Protein AF-A0AA38P4S1-F1 (afdb_monomer_lite)

pLDDT: mean 88.54, std 9.45, range [54.41, 97.94]

Secondary structure (DSSP, 8-state):
-HHHHHHHHHHHHHHHHHHHHHHHHHTTT-HHHHHHHHT-SSS--TTTTSTTTS-SS---HHHHHHHHHHHHHHHHHHHHHHHHHHHHHHHHHHHHHHHHHHHHHHHHS-TTS----HHHHHHSHHHHIIIIISPP-

Sequence (137 aa):
MRWKNRADKLDALRKDRKAAILNRLEDIGWRDEAEKIMSRSSGSDSFSTHKLVKQPKKLTEHGWRSIKDSLVEFLSRRQAERQMWDQRIAIVCRSGHIEELYDVILCKTDVQKPFPPIGDILYHQVFRALIYDTPCK

Foldseek 3Di:
DVVVVVVVLLVVLLVQQLVVLLVVCVVVPLNVLLVVLQPDPPPDSCSSVPPLRSGSHHCDPVSCVVCVVVVVVVSVVSVVVVQVVLLVVQLVVLLVVLVVVVVVVVVVDDPPDDDDDSVCVCPPPVNVCVRRVDHRD

Organism: NCBI:txid153919

Radius of gyration: 24.41 Å; chains: 1; bounding box: 52×26×78 Å

Structure (mmCIF, N/CA/C/O backbone):
data_AF-A0AA38P4S1-F1
#
_entry.id   AF-A0AA38P4S1-F1
#
loop_
_atom_site.group_PDB
_atom_site.id
_atom_site.type_symbol
_atom_site.label_atom_id
_atom_site.label_alt_id
_atom_site.label_comp_id
_atom_site.label_asym_id
_atom_site.label_entity_id
_atom_site.label_seq_id
_atom_site.pdbx_PDB_ins_code
_atom_site.Cartn_x
_atom_site.Cartn_y
_atom_site.Cartn_z
_atom_site.occupancy
_atom_site.B_iso_or_equiv
_atom_site.auth_seq_id
_atom_site.auth_comp_id
_atom_site.auth_asym_id
_atom_site.auth_atom_id
_atom_site.pdbx_PDB_model_num
ATOM 1 N N . MET A 1 1 ? 2.494 14.628 37.021 1.00 58.09 1 MET A N 1
ATOM 2 C CA . MET A 1 1 ? 2.301 13.157 36.920 1.00 58.09 1 MET A CA 1
ATOM 3 C C . MET A 1 1 ? 0.942 12.711 36.353 1.00 58.09 1 MET A C 1
ATOM 5 O O . MET A 1 1 ? 0.940 11.811 35.528 1.00 58.09 1 MET A O 1
ATOM 9 N N . ARG A 1 2 ? -0.207 13.319 36.701 1.00 60.97 2 ARG A N 1
ATOM 10 C CA . ARG A 1 2 ? -1.561 12.842 36.304 1.00 60.97 2 ARG A CA 1
ATOM 11 C C . ARG A 1 2 ? -1.848 12.776 34.783 1.00 60.97 2 ARG A C 1
ATOM 13 O O . ARG A 1 2 ? -2.610 11.919 34.349 1.00 60.97 2 ARG A O 1
ATOM 20 N N . TRP A 1 3 ? -1.231 13.648 33.980 1.00 60.25 3 TRP A N 1
ATOM 21 C CA . TRP A 1 3 ? -1.458 13.743 32.527 1.00 60.25 3 TRP A CA 1
ATOM 22 C C . TRP A 1 3 ? -0.760 12.648 31.704 1.00 60.25 3 TRP A C 1
ATOM 24 O O . TRP A 1 3 ? -1.361 12.158 30.750 1.00 60.25 3 TRP A O 1
ATOM 34 N N . LYS A 1 4 ? 0.445 12.208 32.113 1.00 69.31 4 LYS A N 1
ATOM 35 C CA . LYS A 1 4 ? 1.164 11.077 31.486 1.00 69.31 4 LYS A CA 1
ATOM 36 C C . LYS A 1 4 ? 0.316 9.805 31.545 1.00 69.31 4 LYS A C 1
ATOM 38 O O . LYS A 1 4 ? -0.067 9.286 30.507 1.00 69.31 4 LYS A O 1
ATOM 43 N N . ASN A 1 5 ? -0.199 9.469 32.731 1.00 80.69 5 ASN A N 1
ATOM 44 C CA . ASN A 1 5 ? -1.069 8.302 32.919 1.00 80.69 5 ASN A CA 1
ATOM 45 C C . ASN A 1 5 ? -2.329 8.294 32.036 1.00 80.69 5 ASN A C 1
ATOM 47 O O . ASN A 1 5 ? -2.822 7.224 31.690 1.00 80.69 5 ASN A O 1
ATOM 51 N N . ARG A 1 6 ? -2.902 9.458 31.692 1.00 84.75 6 ARG A N 1
ATOM 52 C CA . ARG A 1 6 ? -4.069 9.512 30.793 1.00 84.75 6 ARG A CA 1
ATOM 53 C C . ARG A 1 6 ? -3.653 9.333 29.337 1.00 84.75 6 ARG A C 1
ATOM 55 O O . ARG A 1 6 ? -4.327 8.604 28.618 1.00 84.75 6 ARG A O 1
ATOM 62 N N . ALA A 1 7 ? -2.576 9.990 28.914 1.00 87.69 7 ALA A N 1
ATOM 63 C CA . ALA A 1 7 ? -2.046 9.846 27.564 1.00 87.69 7 ALA A CA 1
ATOM 64 C C . ALA A 1 7 ? -1.631 8.394 27.281 1.00 87.69 7 ALA A C 1
ATOM 66 O O . ALA A 1 7 ? -2.053 7.839 26.269 1.00 87.69 7 ALA A O 1
ATOM 67 N N . ASP A 1 8 ? -0.931 7.760 28.223 1.00 89.25 8 ASP A N 1
ATOM 68 C CA . ASP A 1 8 ? -0.448 6.380 28.109 1.00 89.25 8 ASP A CA 1
ATOM 69 C C . ASP A 1 8 ? -1.610 5.381 28.007 1.00 89.25 8 ASP A C 1
ATOM 71 O O . ASP A 1 8 ? -1.609 4.494 27.157 1.00 89.25 8 ASP A O 1
ATOM 75 N N . LYS A 1 9 ? -2.671 5.576 28.804 1.00 89.25 9 LYS A N 1
ATOM 76 C CA . LYS A 1 9 ? -3.897 4.762 28.715 1.00 89.25 9 LYS A CA 1
ATOM 77 C C . LYS A 1 9 ? -4.593 4.898 27.361 1.00 89.25 9 LYS A C 1
ATOM 79 O O . LYS A 1 9 ? -5.074 3.910 26.815 1.00 89.25 9 LYS A O 1
ATOM 84 N N . LEU A 1 10 ? -4.674 6.114 26.819 1.00 91.81 10 LEU A N 1
ATOM 85 C CA . LEU A 1 10 ? -5.272 6.335 25.500 1.00 91.81 10 LEU A CA 1
ATOM 86 C C . LEU A 1 10 ? -4.418 5.719 24.390 1.00 91.81 10 LEU A C 1
ATOM 88 O O . LEU A 1 10 ? -4.974 5.230 23.411 1.00 91.81 10 LEU A O 1
ATOM 92 N N . ASP A 1 11 ? -3.093 5.743 24.528 1.00 91.19 11 ASP A N 1
ATOM 93 C CA . ASP A 1 11 ? -2.180 5.117 23.575 1.00 91.19 11 ASP A CA 1
ATOM 94 C C . ASP A 1 11 ? -2.286 3.588 23.592 1.00 91.19 11 ASP A C 1
ATOM 96 O O . ASP A 1 11 ? -2.417 2.975 22.534 1.00 91.19 11 ASP A O 1
ATOM 100 N N . ALA A 1 12 ? -2.353 2.980 24.781 1.00 92.50 12 ALA A N 1
ATOM 101 C CA . ALA A 1 12 ? -2.611 1.549 24.934 1.00 92.50 12 ALA A CA 1
ATOM 102 C C . ALA A 1 12 ? -3.923 1.137 24.244 1.00 92.50 12 ALA A C 1
ATOM 104 O O . ALA A 1 12 ? -3.926 0.241 23.407 1.00 92.50 12 ALA A O 1
ATOM 105 N N . LEU A 1 13 ? -5.014 1.880 24.471 1.00 94.38 13 LEU A N 1
ATOM 106 C CA . LEU A 1 13 ? -6.299 1.611 23.812 1.00 94.38 13 LEU A CA 1
ATOM 107 C C . LEU A 1 13 ? -6.232 1.715 22.280 1.00 94.38 13 LEU A C 1
ATOM 109 O O . LEU A 1 13 ? -6.930 0.980 21.584 1.00 94.38 13 LEU A O 1
ATOM 113 N N . ARG A 1 14 ? -5.414 2.627 21.737 1.00 94.56 14 ARG A N 1
ATOM 114 C CA . ARG A 1 14 ? -5.199 2.738 20.284 1.00 94.56 14 ARG A CA 1
ATOM 115 C C . ARG A 1 14 ? -4.403 1.558 19.744 1.00 94.56 14 ARG A C 1
ATOM 117 O O . ARG A 1 14 ? -4.740 1.056 18.675 1.00 94.56 14 ARG A O 1
ATOM 124 N N . LYS A 1 15 ? -3.370 1.118 20.467 1.00 94.19 15 LYS A N 1
ATOM 125 C CA . LYS A 1 15 ? -2.570 -0.063 20.116 1.00 94.19 15 LYS A CA 1
ATOM 126 C C . LYS A 1 15 ? -3.433 -1.322 20.108 1.00 94.19 15 LYS A C 1
ATOM 128 O O . LYS A 1 15 ? -3.441 -2.021 19.098 1.00 94.19 15 LYS A O 1
ATOM 133 N N . ASP A 1 16 ? -4.236 -1.529 21.149 1.00 95.69 16 ASP A N 1
ATOM 134 C CA . ASP A 1 16 ? -5.160 -2.664 21.253 1.00 95.69 16 ASP A CA 1
ATOM 135 C C . ASP A 1 16 ? -6.198 -2.648 20.128 1.00 95.69 16 ASP A C 1
ATOM 137 O O . ASP A 1 16 ? -6.446 -3.663 19.476 1.00 95.69 16 ASP A O 1
ATOM 141 N N . ARG A 1 17 ? -6.787 -1.476 19.849 1.00 96.50 17 ARG A N 1
ATOM 142 C CA . ARG A 1 17 ? -7.732 -1.321 18.738 1.00 96.50 17 ARG A CA 1
ATOM 143 C C . ARG A 1 17 ? -7.068 -1.634 17.401 1.00 96.50 17 ARG A C 1
ATOM 145 O O . ARG A 1 17 ? -7.665 -2.343 16.597 1.00 96.50 17 ARG A O 1
ATOM 152 N N . LYS A 1 18 ? -5.864 -1.113 17.154 1.00 96.62 18 LYS A N 1
ATOM 153 C CA . LYS A 1 18 ? -5.119 -1.370 15.917 1.00 96.62 18 LYS A CA 1
ATOM 154 C C . LYS A 1 18 ? -4.854 -2.862 15.739 1.00 96.62 18 LYS A C 1
ATOM 156 O O . LYS A 1 18 ? -5.125 -3.380 14.664 1.00 96.62 18 LYS A O 1
ATOM 161 N N . ALA A 1 19 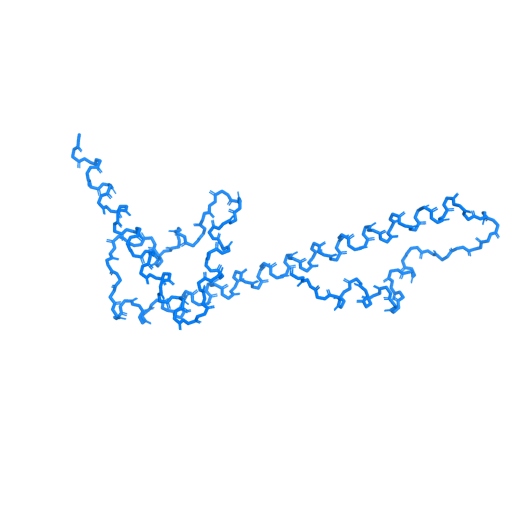? -4.383 -3.542 16.782 1.00 96.75 19 ALA A N 1
ATOM 162 C CA . ALA A 1 19 ? -4.145 -4.982 16.747 1.00 96.75 19 ALA A CA 1
ATOM 163 C C . ALA A 1 19 ? -5.434 -5.761 16.436 1.00 96.75 19 ALA A C 1
ATOM 165 O O . ALA A 1 19 ? -5.442 -6.614 15.554 1.00 96.75 19 ALA A O 1
ATOM 166 N N . ALA A 1 20 ? -6.551 -5.405 17.079 1.00 97.38 20 ALA A N 1
ATOM 167 C CA . ALA A 1 20 ? -7.846 -6.021 16.794 1.00 97.38 20 ALA A CA 1
ATOM 168 C C . ALA A 1 20 ? -8.310 -5.786 15.345 1.00 97.38 20 ALA A C 1
ATOM 170 O O . ALA A 1 20 ? -8.850 -6.693 14.720 1.00 97.38 20 ALA A O 1
ATOM 171 N N . ILE A 1 21 ? -8.088 -4.585 14.797 1.00 97.88 21 ILE A N 1
ATOM 172 C CA . ILE A 1 21 ? -8.389 -4.280 13.393 1.00 97.88 21 ILE A CA 1
ATOM 173 C C . ILE A 1 21 ? -7.503 -5.110 12.458 1.00 97.88 21 ILE A C 1
ATOM 175 O O . ILE A 1 21 ? -8.022 -5.650 11.491 1.00 97.88 21 ILE A O 1
ATOM 179 N N . LEU A 1 22 ? -6.203 -5.239 12.734 1.00 97.88 22 LEU A N 1
ATOM 180 C CA . LEU A 1 22 ? -5.289 -6.036 11.907 1.00 97.88 22 LEU A CA 1
ATOM 181 C C . LEU A 1 22 ? -5.703 -7.510 11.861 1.00 97.88 22 LEU A C 1
ATOM 183 O O . LEU A 1 22 ? -5.789 -8.064 10.772 1.00 97.88 22 LEU A O 1
ATOM 187 N N . ASN A 1 23 ? -6.063 -8.104 13.001 1.00 97.88 23 ASN A N 1
ATOM 188 C CA . ASN A 1 23 ? -6.586 -9.475 13.040 1.00 97.88 23 ASN A CA 1
ATOM 189 C C . ASN A 1 23 ? -7.877 -9.609 12.213 1.00 97.88 23 ASN A C 1
ATOM 191 O O . ASN A 1 23 ? -8.056 -10.561 11.468 1.00 97.88 23 ASN A O 1
ATOM 195 N N . ARG A 1 24 ? -8.775 -8.621 12.283 1.00 97.88 24 ARG A N 1
ATOM 196 C CA . ARG A 1 24 ? -10.002 -8.624 11.472 1.00 97.88 24 ARG A CA 1
ATOM 197 C C . ARG A 1 24 ? -9.753 -8.412 9.979 1.00 97.88 24 ARG A C 1
ATOM 199 O O . ARG A 1 24 ? -10.536 -8.891 9.166 1.00 97.88 24 ARG A O 1
ATOM 206 N N . LEU A 1 25 ? -8.714 -7.663 9.615 1.00 97.88 25 LEU A N 1
ATOM 207 C CA . LEU A 1 25 ? -8.283 -7.497 8.228 1.00 97.88 25 LEU A CA 1
ATOM 208 C C . LEU A 1 25 ? -7.617 -8.770 7.699 1.00 97.88 25 LEU A C 1
ATOM 210 O O . LEU A 1 25 ? -7.776 -9.078 6.525 1.00 97.88 25 LEU A O 1
ATOM 214 N N . GLU A 1 26 ? -6.913 -9.514 8.548 1.00 97.94 26 GLU A N 1
ATOM 215 C CA . GLU A 1 26 ? -6.346 -10.827 8.228 1.00 97.94 26 GLU A CA 1
ATOM 216 C C . GLU A 1 26 ? -7.437 -11.823 7.828 1.00 97.94 26 GLU A C 1
ATOM 218 O O . GLU A 1 26 ? -7.339 -12.412 6.755 1.00 97.94 26 GLU A O 1
ATOM 223 N N . ASP A 1 27 ? -8.535 -11.886 8.594 1.00 97.12 27 ASP A N 1
ATOM 224 C CA . ASP A 1 27 ? -9.709 -12.726 8.292 1.00 97.12 27 ASP A CA 1
ATOM 225 C C . ASP A 1 27 ? -10.291 -12.484 6.880 1.00 97.12 27 ASP A C 1
ATOM 227 O O . ASP A 1 27 ? -10.982 -13.341 6.330 1.00 97.12 27 ASP A O 1
ATOM 231 N N . ILE A 1 28 ? -10.055 -11.302 6.297 1.00 96.75 28 ILE A N 1
ATOM 232 C CA . ILE A 1 28 ? -10.560 -10.903 4.974 1.00 96.75 28 ILE A CA 1
ATOM 233 C C . ILE A 1 28 ? -9.447 -10.663 3.939 1.00 96.75 28 ILE A C 1
ATOM 235 O O . ILE A 1 28 ? -9.726 -10.103 2.880 1.00 96.75 28 ILE A O 1
ATOM 239 N N . GLY A 1 29 ? -8.201 -11.056 4.228 1.00 97.19 29 GLY A N 1
ATOM 240 C CA . GLY A 1 29 ? -7.074 -10.996 3.286 1.00 97.19 29 GLY A CA 1
ATOM 241 C C . GLY A 1 29 ? -6.430 -9.616 3.086 1.00 97.19 29 GLY A C 1
ATOM 242 O O . GLY A 1 29 ? -5.716 -9.406 2.111 1.00 97.19 29 GLY A O 1
ATOM 243 N N . TRP A 1 30 ? -6.666 -8.663 3.988 1.00 97.81 30 TRP A N 1
ATOM 244 C CA . TRP A 1 30 ? -6.199 -7.273 3.872 1.00 97.81 30 TRP A CA 1
ATOM 245 C C . TRP A 1 30 ? -5.062 -6.893 4.835 1.00 97.81 30 TRP A C 1
ATOM 247 O O . TRP A 1 30 ? -4.590 -5.753 4.798 1.00 97.81 30 TRP A O 1
ATOM 257 N N . ARG A 1 31 ? -4.608 -7.814 5.699 1.00 96.75 31 ARG A N 1
ATOM 258 C CA . ARG A 1 31 ? -3.516 -7.554 6.657 1.00 96.75 31 ARG A CA 1
ATOM 259 C C . ARG A 1 31 ? -2.235 -7.108 5.952 1.00 96.75 31 ARG A C 1
ATOM 261 O O . ARG A 1 31 ? -1.695 -6.065 6.310 1.00 96.75 31 ARG A O 1
ATOM 268 N N . ASP A 1 32 ? -1.797 -7.845 4.935 1.00 95.19 32 ASP A N 1
ATOM 269 C CA . ASP A 1 32 ? -0.541 -7.574 4.226 1.00 95.19 32 ASP A CA 1
ATOM 270 C C . ASP A 1 32 ? -0.495 -6.156 3.652 1.00 95.19 32 ASP A C 1
ATOM 272 O O . ASP A 1 32 ? 0.522 -5.468 3.720 1.00 95.19 32 ASP A O 1
ATOM 276 N N . GLU A 1 33 ? -1.613 -5.689 3.093 1.00 94.94 33 GLU A N 1
ATOM 277 C CA . GLU A 1 33 ? -1.707 -4.342 2.536 1.00 94.94 33 GLU A CA 1
ATOM 278 C C . GLU A 1 33 ? -1.622 -3.273 3.635 1.00 94.94 33 GLU A C 1
ATOM 280 O O . GLU A 1 33 ? -0.930 -2.268 3.472 1.00 94.94 33 GLU A O 1
ATOM 285 N N . ALA A 1 34 ? -2.260 -3.505 4.786 1.00 95.25 34 ALA A N 1
ATOM 286 C CA . ALA A 1 34 ? -2.142 -2.617 5.937 1.00 95.25 34 ALA A CA 1
ATOM 287 C C . ALA A 1 34 ? -0.697 -2.552 6.463 1.00 95.25 34 ALA A C 1
ATOM 289 O O . ALA A 1 34 ? -0.183 -1.460 6.706 1.00 95.25 34 ALA A O 1
ATOM 290 N N . GLU A 1 35 ? -0.014 -3.692 6.577 1.00 94.75 35 GLU A N 1
ATOM 291 C CA . GLU A 1 35 ? 1.381 -3.759 7.026 1.00 94.75 35 GLU A CA 1
ATOM 292 C C . GLU A 1 35 ? 2.341 -3.082 6.036 1.00 94.75 35 GLU A C 1
ATOM 294 O O . GLU A 1 35 ? 3.224 -2.332 6.460 1.00 94.75 35 GLU A O 1
ATOM 299 N N . LYS A 1 36 ? 2.119 -3.232 4.721 1.00 92.19 36 LYS A N 1
ATOM 300 C CA . LYS A 1 36 ? 2.863 -2.496 3.680 1.00 92.19 36 LYS A CA 1
ATOM 301 C C . LYS A 1 36 ? 2.703 -0.985 3.805 1.00 92.19 36 LYS A C 1
ATOM 303 O O . LYS A 1 36 ? 3.645 -0.254 3.524 1.00 92.19 36 LYS A O 1
ATOM 308 N N . ILE A 1 37 ? 1.530 -0.494 4.209 1.00 92.12 37 ILE A N 1
ATOM 309 C CA . ILE A 1 37 ? 1.309 0.940 4.449 1.00 92.12 37 ILE A CA 1
ATOM 310 C C . ILE A 1 37 ? 2.058 1.404 5.704 1.00 92.12 37 ILE A C 1
ATOM 312 O O . ILE A 1 37 ? 2.606 2.507 5.707 1.00 92.12 37 ILE A O 1
ATOM 316 N N . MET A 1 38 ? 2.092 0.574 6.749 1.00 92.12 38 MET A N 1
ATOM 317 C CA . MET A 1 38 ? 2.781 0.870 8.009 1.00 92.12 38 MET A CA 1
ATOM 318 C C . MET A 1 38 ? 4.306 0.892 7.859 1.00 92.12 38 MET A C 1
ATOM 320 O O . MET A 1 38 ? 4.969 1.696 8.509 1.00 92.12 38 MET A O 1
ATOM 324 N N . SER A 1 39 ? 4.866 0.023 7.013 1.00 88.38 39 SER A N 1
ATOM 325 C CA . SER A 1 39 ? 6.314 -0.119 6.815 1.00 88.38 39 SER A CA 1
ATOM 326 C C . SER A 1 39 ? 6.925 0.921 5.871 1.00 88.38 39 SER A C 1
ATOM 328 O O . SER A 1 39 ? 8.148 0.963 5.719 1.00 88.38 39 SER A O 1
ATOM 330 N N . ARG A 1 40 ? 6.114 1.792 5.250 1.00 79.94 40 ARG A N 1
ATOM 331 C CA . ARG A 1 40 ? 6.626 2.845 4.361 1.00 79.94 40 ARG A CA 1
ATOM 332 C C . ARG A 1 40 ? 7.549 3.786 5.131 1.00 79.94 40 ARG A C 1
ATOM 334 O O . ARG A 1 40 ? 7.142 4.431 6.093 1.00 79.94 40 ARG A O 1
ATOM 341 N N . SER A 1 41 ? 8.765 3.955 4.618 1.00 62.97 41 SER A N 1
ATOM 342 C CA . SER A 1 41 ? 9.813 4.817 5.185 1.00 62.97 41 SER A CA 1
ATOM 343 C C . SER A 1 41 ? 9.448 6.310 5.215 1.00 62.97 41 SER A C 1
ATOM 345 O O . SER A 1 41 ? 10.144 7.110 5.834 1.00 62.97 41 SER A O 1
ATOM 347 N N . SER A 1 42 ? 8.354 6.711 4.557 1.00 64.19 42 SER A N 1
ATOM 348 C CA . SER A 1 42 ? 7.893 8.094 4.450 1.00 64.19 42 SER A CA 1
ATOM 349 C C . SER A 1 42 ? 7.174 8.571 5.719 1.00 64.19 42 SER A C 1
ATOM 351 O O . SER A 1 42 ? 5.974 8.815 5.666 1.00 64.19 42 SER A O 1
ATOM 353 N N . GLY A 1 43 ? 7.892 8.677 6.844 1.00 60.75 43 GLY A N 1
ATOM 354 C CA . GLY A 1 43 ? 7.639 9.524 8.031 1.00 60.75 43 GLY A CA 1
ATOM 355 C C . GLY A 1 43 ? 6.298 9.451 8.792 1.00 60.75 43 GLY A C 1
ATOM 356 O O . GLY A 1 43 ? 6.235 9.884 9.939 1.00 60.75 43 GLY A O 1
ATOM 357 N N . SER A 1 44 ? 5.224 8.928 8.208 1.00 73.25 44 SER A N 1
ATOM 358 C CA . SER A 1 44 ? 3.881 8.887 8.774 1.00 73.25 44 SER A CA 1
ATOM 359 C C . SER A 1 44 ? 3.199 7.587 8.373 1.00 73.25 44 SER A C 1
ATOM 361 O O . SER A 1 44 ? 2.812 7.385 7.220 1.00 73.25 44 SER A O 1
ATOM 363 N N . ASP A 1 45 ? 3.028 6.712 9.360 1.00 87.88 45 ASP A N 1
ATOM 364 C CA . ASP A 1 45 ? 2.195 5.521 9.258 1.00 87.88 45 ASP A CA 1
ATOM 365 C C . ASP A 1 45 ? 0.731 5.953 9.052 1.00 87.88 45 ASP A C 1
ATOM 367 O O . ASP A 1 45 ? -0.018 6.245 9.997 1.00 87.88 45 ASP A O 1
ATOM 371 N N . SER A 1 46 ? 0.327 6.041 7.781 1.00 91.12 46 SER A N 1
ATOM 372 C CA . SER A 1 46 ? -1.009 6.509 7.402 1.00 91.12 46 SER A CA 1
ATOM 373 C C . SER A 1 46 ? -2.124 5.551 7.836 1.00 91.12 46 SER A C 1
ATOM 375 O O . SER A 1 46 ? -3.272 5.976 7.966 1.00 91.12 46 SER A O 1
ATOM 377 N N . PHE A 1 47 ? -1.793 4.288 8.129 1.00 94.69 47 PHE A N 1
ATOM 378 C CA . PHE A 1 47 ? -2.734 3.318 8.675 1.00 94.69 47 PHE A CA 1
ATOM 379 C C . PHE A 1 47 ? -2.952 3.552 10.176 1.00 94.69 47 PHE A C 1
ATOM 381 O O . PHE A 1 47 ? -4.088 3.762 10.606 1.00 94.69 47 PHE A O 1
ATOM 388 N N . SER A 1 48 ? -1.882 3.628 10.979 1.00 92.44 48 SER A N 1
ATOM 389 C CA . SER A 1 48 ? -1.990 3.905 12.425 1.00 92.44 48 SER A CA 1
ATOM 390 C C . SER A 1 48 ? -2.584 5.283 12.723 1.00 92.44 48 SER A C 1
ATOM 392 O O . SER A 1 48 ? -3.212 5.482 13.767 1.00 92.44 48 SER A O 1
ATOM 394 N N . THR A 1 49 ? -2.396 6.253 11.827 1.00 92.69 49 THR A N 1
ATOM 395 C CA . THR A 1 49 ? -2.955 7.603 11.975 1.00 92.69 49 THR A CA 1
ATOM 396 C C . THR A 1 49 ? -4.367 7.752 11.405 1.00 92.69 49 THR A C 1
ATOM 398 O O . THR A 1 49 ? -5.011 8.771 11.667 1.00 92.69 49 THR A O 1
ATOM 401 N N . HIS A 1 50 ? -4.896 6.739 10.708 1.00 95.12 50 HIS A N 1
ATOM 402 C CA . HIS A 1 50 ? -6.232 6.780 10.121 1.00 95.12 50 HIS A CA 1
ATOM 403 C C . HIS A 1 50 ? -7.320 6.979 11.190 1.00 95.12 50 HIS A C 1
ATOM 405 O O . HIS A 1 50 ? -7.318 6.338 12.246 1.00 95.12 50 HIS A O 1
ATOM 411 N N . LYS A 1 51 ? -8.312 7.833 10.903 1.00 95.06 51 LYS A N 1
ATOM 412 C CA . LYS A 1 51 ? -9.356 8.246 11.864 1.00 95.06 51 LYS A CA 1
ATOM 413 C C . LYS A 1 51 ? -10.187 7.094 12.447 1.00 95.06 51 LYS A C 1
ATOM 415 O O . LYS A 1 51 ? -10.712 7.222 13.550 1.00 95.06 51 LYS A O 1
ATOM 420 N N . LEU A 1 52 ? -10.320 5.982 11.717 1.00 95.62 52 LEU A N 1
ATOM 421 C CA . LEU A 1 52 ? -11.058 4.788 12.163 1.00 95.62 52 LEU A CA 1
ATOM 422 C C . LEU A 1 52 ? -10.198 3.854 13.041 1.00 95.62 52 LEU A C 1
ATOM 424 O O . LEU A 1 52 ? -10.735 3.102 13.860 1.00 95.62 52 LEU A O 1
ATOM 428 N N . VAL A 1 53 ? -8.869 3.947 12.909 1.00 95.44 53 VAL A N 1
ATOM 429 C CA . VAL A 1 53 ? -7.872 3.123 13.612 1.00 95.44 53 VAL A CA 1
ATOM 430 C C . VAL A 1 53 ? -7.392 3.810 14.894 1.00 95.44 53 VAL A C 1
ATOM 432 O O . VAL A 1 53 ? -7.371 3.191 15.951 1.00 95.44 53 VAL A O 1
ATOM 435 N N . LYS A 1 54 ? -7.101 5.118 14.854 1.00 94.69 54 LYS A N 1
ATOM 436 C CA . LYS A 1 54 ? -6.535 5.901 15.976 1.00 94.69 54 LYS A CA 1
ATOM 437 C C . LYS A 1 54 ? -7.532 6.215 17.109 1.00 94.69 54 LYS A C 1
ATOM 439 O O . LYS A 1 54 ? -7.260 7.039 17.992 1.00 94.69 54 LYS A O 1
ATOM 444 N N . GLN A 1 55 ? -8.714 5.603 17.099 1.00 94.50 55 GLN A N 1
ATOM 445 C CA . GLN A 1 55 ? -9.726 5.837 18.125 1.00 94.50 55 GLN A CA 1
ATOM 446 C C . GLN A 1 55 ? -9.313 5.152 19.436 1.00 94.50 55 GLN A C 1
ATOM 448 O O . GLN A 1 55 ? -9.031 3.956 19.426 1.00 94.50 55 GLN A O 1
ATOM 453 N N . PRO A 1 56 ? -9.315 5.852 20.584 1.00 94.00 56 PRO A N 1
ATOM 454 C CA . PRO A 1 56 ? -8.992 5.252 21.877 1.00 94.00 56 PRO A CA 1
ATOM 455 C C . PRO A 1 56 ? -10.214 4.512 22.449 1.00 94.00 56 PRO A C 1
ATOM 457 O O . PRO A 1 56 ? -10.725 4.850 23.515 1.00 94.00 56 PRO A O 1
ATOM 460 N N . LYS A 1 57 ? -10.750 3.552 21.690 1.00 93.31 57 LYS A N 1
ATOM 461 C CA . LYS A 1 57 ? -11.937 2.762 22.038 1.00 93.31 57 LYS A CA 1
ATOM 462 C C . LYS A 1 57 ? -11.743 1.321 21.587 1.00 93.31 57 LYS A C 1
ATOM 464 O O . LYS A 1 57 ? -11.308 1.082 20.460 1.00 93.31 57 LYS A O 1
ATOM 469 N N . LYS A 1 58 ? -12.151 0.368 22.425 1.00 93.94 58 LYS A N 1
ATOM 470 C CA . LYS A 1 58 ? -12.140 -1.056 22.075 1.00 93.94 58 LYS A CA 1
ATOM 471 C C . LYS A 1 58 ? -12.937 -1.298 20.786 1.00 93.94 58 LYS A C 1
ATOM 473 O O . LYS A 1 58 ? -13.983 -0.681 20.570 1.00 93.94 58 LYS A O 1
ATOM 478 N N . LEU A 1 59 ? -12.425 -2.166 19.917 1.00 96.50 59 LEU A N 1
ATOM 479 C CA . LEU A 1 59 ? -13.164 -2.620 18.744 1.00 96.50 59 LEU A CA 1
ATOM 480 C C . LEU A 1 59 ? -14.255 -3.598 19.198 1.00 96.50 59 LEU A C 1
ATOM 482 O O . LEU A 1 59 ? -13.968 -4.569 19.893 1.00 96.50 59 LEU A O 1
ATOM 486 N N . THR A 1 60 ? -15.502 -3.308 18.846 1.00 96.50 60 THR A N 1
ATOM 487 C CA . THR A 1 60 ? -16.656 -4.187 19.077 1.00 96.50 60 THR A CA 1
ATOM 488 C C . THR A 1 60 ? -17.115 -4.772 17.748 1.00 96.50 60 THR A C 1
ATOM 490 O O . THR A 1 60 ? -16.805 -4.207 16.702 1.00 96.50 60 THR A O 1
ATOM 493 N N . GLU A 1 61 ? -17.907 -5.845 17.765 1.00 96.19 61 GLU A N 1
ATOM 494 C CA . GLU A 1 61 ? -18.453 -6.440 16.534 1.00 96.19 61 GLU A CA 1
ATOM 495 C C . GLU A 1 61 ? -19.239 -5.435 15.691 1.00 96.19 61 GLU A C 1
ATOM 497 O O . GLU A 1 61 ? -19.018 -5.303 14.488 1.00 96.19 61 GLU A O 1
ATOM 502 N N . HIS A 1 62 ? -20.119 -4.662 16.327 1.00 95.50 62 HIS A N 1
ATOM 503 C CA . HIS A 1 62 ? -20.864 -3.613 15.637 1.00 95.50 62 HIS A CA 1
ATOM 504 C C . HIS A 1 62 ? -19.937 -2.503 15.116 1.00 95.50 62 HIS A C 1
ATOM 506 O O . HIS A 1 62 ? -20.083 -2.051 13.983 1.00 95.50 62 HIS A O 1
ATOM 512 N N . GLY A 1 63 ? -18.943 -2.104 15.917 1.00 95.75 63 GLY A N 1
ATOM 513 C CA . GLY A 1 63 ? -17.951 -1.109 15.520 1.00 95.75 63 GLY A CA 1
ATOM 514 C C . GLY A 1 63 ? -17.021 -1.577 14.400 1.00 95.75 63 GLY A C 1
ATOM 515 O O . GLY A 1 63 ? -16.501 -0.743 13.674 1.00 95.75 63 GLY A O 1
ATOM 516 N N . TRP A 1 64 ? -16.803 -2.884 14.254 1.00 97.38 64 TRP A N 1
ATOM 517 C CA . TRP A 1 64 ? -16.096 -3.465 13.118 1.00 97.38 64 TRP A CA 1
ATOM 518 C C . TRP A 1 64 ? -16.955 -3.403 11.857 1.00 97.38 64 TRP A C 1
ATOM 520 O O . TRP A 1 64 ? -16.510 -2.867 10.845 1.00 97.38 64 TRP A O 1
ATOM 530 N N . ARG A 1 65 ? -18.211 -3.865 11.937 1.00 97.00 65 ARG A N 1
ATOM 531 C CA . ARG A 1 65 ? -19.153 -3.837 10.806 1.00 97.00 65 ARG A CA 1
ATOM 532 C C . ARG A 1 65 ? -19.321 -2.436 10.218 1.00 97.00 65 ARG A C 1
ATOM 534 O O . ARG A 1 65 ? -19.426 -2.314 9.008 1.00 97.00 65 ARG A O 1
ATOM 541 N N . SER A 1 66 ? -19.300 -1.393 11.048 1.00 97.06 66 SER A N 1
ATOM 542 C CA . SER A 1 66 ? -19.462 -0.011 10.580 1.00 97.06 66 SER A CA 1
ATOM 543 C C . SER A 1 66 ? -18.221 0.604 9.929 1.00 97.06 66 SER A C 1
ATOM 545 O O . SER A 1 66 ? -18.359 1.552 9.165 1.00 97.06 66 SER A O 1
ATOM 547 N N . ILE A 1 67 ? -17.013 0.109 10.225 1.00 97.06 67 ILE A N 1
ATOM 548 C CA . ILE A 1 67 ? -15.762 0.660 9.667 1.00 97.06 67 ILE A CA 1
ATOM 549 C C . ILE A 1 67 ? -15.153 -0.207 8.568 1.00 97.06 67 ILE A C 1
ATOM 551 O O . ILE A 1 67 ? -14.251 0.268 7.880 1.00 97.06 67 ILE A O 1
ATOM 555 N N . LYS A 1 68 ? -15.597 -1.465 8.442 1.00 97.00 68 LYS A N 1
ATOM 556 C CA . LYS A 1 68 ? -15.014 -2.474 7.552 1.00 97.00 68 LYS A CA 1
ATOM 557 C C . LYS A 1 68 ? -14.888 -1.947 6.126 1.00 97.00 68 LYS A C 1
ATOM 559 O O . LYS A 1 68 ? -13.775 -1.863 5.616 1.00 97.00 68 LYS A O 1
ATOM 564 N N . ASP A 1 69 ? -16.001 -1.550 5.521 1.00 97.56 69 ASP A N 1
ATOM 565 C CA . ASP A 1 69 ? -16.031 -1.183 4.103 1.00 97.56 69 ASP A CA 1
ATOM 566 C C . ASP A 1 69 ? -15.179 0.061 3.827 1.00 97.56 69 ASP A C 1
ATOM 568 O O . ASP A 1 69 ? -14.369 0.063 2.905 1.00 97.56 69 ASP A O 1
ATOM 572 N N . SER A 1 70 ? -15.243 1.074 4.699 1.00 97.62 70 SER A N 1
ATOM 573 C CA . SER A 1 70 ? -14.387 2.262 4.576 1.00 97.62 70 SER A CA 1
ATOM 574 C C . SER A 1 70 ? -12.893 1.955 4.738 1.00 97.62 70 SER A C 1
ATOM 576 O O . SER A 1 70 ? -12.060 2.629 4.134 1.00 97.62 70 SER A O 1
ATOM 578 N N . LEU A 1 71 ? -12.520 0.977 5.574 1.00 96.75 71 LEU A N 1
ATOM 579 C CA . LEU A 1 71 ? -11.124 0.546 5.686 1.00 96.75 71 LEU A CA 1
ATOM 580 C C . LEU A 1 71 ? -10.678 -0.219 4.441 1.00 96.75 71 LEU A C 1
ATOM 582 O O . LEU A 1 71 ? -9.587 0.042 3.947 1.00 96.75 71 LEU A O 1
ATOM 586 N N . VAL A 1 72 ? -11.514 -1.113 3.914 1.00 97.75 72 VAL A N 1
ATOM 587 C CA . VAL A 1 72 ? -11.224 -1.850 2.676 1.00 97.75 72 VAL A CA 1
ATOM 588 C C . VAL A 1 72 ? -11.068 -0.893 1.495 1.00 97.75 72 VAL A C 1
ATOM 590 O O . VAL A 1 72 ? -10.107 -1.015 0.741 1.00 97.75 72 VAL A O 1
ATOM 593 N N . GLU A 1 73 ? -11.939 0.107 1.364 1.00 97.75 73 GLU A N 1
ATOM 594 C CA . GLU A 1 73 ? -11.829 1.143 0.331 1.00 97.75 73 GLU A CA 1
ATOM 595 C C . GLU A 1 73 ? -10.517 1.934 0.466 1.00 97.75 73 GLU A C 1
ATOM 597 O O . GLU A 1 73 ? -9.791 2.139 -0.511 1.00 97.75 73 GLU A O 1
ATOM 602 N N . PHE A 1 74 ? -10.166 2.331 1.694 1.00 96.50 74 PHE A N 1
ATOM 603 C CA . PHE A 1 74 ? -8.900 3.005 1.973 1.00 96.50 74 PHE A CA 1
ATOM 604 C C . PHE A 1 74 ? -7.690 2.156 1.553 1.00 96.50 74 PHE A C 1
ATOM 606 O O . PHE A 1 74 ? -6.795 2.677 0.883 1.00 96.50 74 PHE A O 1
ATOM 613 N N . LEU A 1 75 ? -7.664 0.873 1.927 1.00 96.19 75 LEU A N 1
ATOM 614 C CA . LEU A 1 75 ? -6.577 -0.047 1.586 1.00 96.19 75 LEU A CA 1
ATOM 615 C C . LEU A 1 75 ? -6.508 -0.302 0.078 1.00 96.19 75 LEU A C 1
ATOM 617 O O . LEU A 1 75 ? -5.424 -0.248 -0.492 1.00 96.19 75 LEU A O 1
ATOM 621 N N . SER A 1 76 ? -7.654 -0.475 -0.581 1.00 96.81 76 SER A N 1
ATOM 622 C CA . SER A 1 76 ? -7.744 -0.668 -2.034 1.00 96.81 76 SER A CA 1
ATOM 623 C C . SER A 1 76 ? -7.147 0.516 -2.793 1.00 96.81 76 SER A C 1
ATOM 625 O O . SER A 1 76 ? -6.345 0.341 -3.709 1.00 96.81 76 SER A O 1
ATOM 627 N N . ARG A 1 77 ? -7.469 1.747 -2.375 1.00 95.44 77 ARG A N 1
ATOM 628 C CA . ARG A 1 77 ? -6.885 2.951 -2.979 1.00 95.44 77 ARG A CA 1
ATOM 629 C C . ARG A 1 77 ? -5.371 3.007 -2.781 1.00 95.44 77 ARG A C 1
ATOM 631 O O . ARG A 1 77 ? -4.650 3.326 -3.720 1.00 95.44 77 ARG A O 1
ATOM 638 N N . ARG A 1 78 ? -4.875 2.684 -1.581 1.00 93.31 78 ARG A N 1
ATOM 639 C CA . ARG A 1 78 ? -3.428 2.654 -1.300 1.00 93.31 78 ARG A CA 1
ATOM 640 C C . ARG A 1 78 ? -2.697 1.584 -2.104 1.00 93.31 78 ARG A C 1
ATOM 642 O O . ARG A 1 78 ? -1.602 1.850 -2.597 1.00 93.31 78 ARG A O 1
ATOM 649 N N . GLN A 1 79 ? -3.318 0.424 -2.280 1.00 93.75 79 GLN A N 1
ATOM 650 C CA . GLN A 1 79 ? -2.804 -0.645 -3.119 1.00 93.75 79 GLN A CA 1
ATOM 651 C C . GLN A 1 79 ? -2.682 -0.189 -4.577 1.00 93.75 79 GLN A C 1
ATOM 653 O O . GLN A 1 79 ? -1.621 -0.364 -5.174 1.00 93.75 79 GLN A O 1
ATOM 658 N N . ALA A 1 80 ? -3.725 0.440 -5.126 1.00 93.94 80 ALA A N 1
ATOM 659 C CA . ALA A 1 80 ? -3.723 0.963 -6.490 1.00 93.94 80 ALA A CA 1
ATOM 660 C C . ALA A 1 80 ? -2.666 2.063 -6.683 1.00 93.94 80 ALA A C 1
ATOM 662 O O . ALA A 1 80 ? -1.878 2.002 -7.623 1.00 93.94 80 ALA A O 1
ATOM 663 N N . GLU A 1 81 ? -2.582 3.027 -5.757 1.00 91.62 81 GLU A N 1
ATOM 664 C CA . GLU A 1 81 ? -1.540 4.062 -5.763 1.00 91.62 81 GLU A CA 1
ATOM 665 C C . GLU A 1 81 ? -0.138 3.441 -5.776 1.00 91.62 81 GLU A C 1
ATOM 667 O O . GLU A 1 81 ? 0.709 3.853 -6.569 1.00 91.62 81 GLU A O 1
ATOM 672 N N . ARG A 1 82 ? 0.111 2.436 -4.923 1.00 89.69 82 ARG A N 1
ATOM 673 C CA . ARG A 1 82 ? 1.394 1.729 -4.889 1.00 89.69 82 ARG A CA 1
ATOM 674 C C . ARG A 1 82 ? 1.670 1.035 -6.220 1.00 89.69 82 ARG A C 1
ATOM 676 O O . ARG A 1 82 ? 2.726 1.265 -6.786 1.00 89.69 82 ARG A O 1
ATOM 683 N N . GLN A 1 83 ? 0.732 0.241 -6.732 1.00 90.31 83 GLN A N 1
ATOM 684 C CA . GLN A 1 83 ? 0.912 -0.486 -7.992 1.00 90.31 83 GLN A CA 1
ATOM 685 C C . GLN A 1 83 ? 1.218 0.460 -9.157 1.00 90.31 83 GLN A C 1
ATOM 687 O O . GLN A 1 83 ? 2.106 0.177 -9.954 1.00 90.31 83 GLN A O 1
ATOM 692 N N . MET A 1 84 ? 0.543 1.610 -9.231 1.00 90.81 84 MET A N 1
ATOM 693 C CA . MET A 1 84 ? 0.839 2.631 -10.238 1.00 90.81 84 MET A CA 1
ATOM 694 C C . MET A 1 84 ? 2.254 3.201 -10.088 1.00 90.81 84 MET A C 1
ATOM 696 O O . MET A 1 84 ? 2.934 3.427 -11.088 1.00 90.81 84 MET A O 1
ATOM 700 N N . TRP A 1 85 ? 2.701 3.455 -8.856 1.00 89.62 85 TRP A N 1
ATOM 701 C CA . TRP A 1 85 ? 4.070 3.900 -8.593 1.00 89.62 85 TRP A CA 1
ATOM 702 C C . TRP A 1 85 ? 5.098 2.835 -8.972 1.00 89.62 85 TRP A C 1
ATOM 704 O O . TRP A 1 85 ? 6.040 3.155 -9.692 1.00 89.62 85 TRP A O 1
ATOM 714 N N . ASP A 1 86 ? 4.893 1.586 -8.559 1.00 89.06 86 ASP A N 1
ATOM 715 C CA . ASP A 1 86 ? 5.785 0.464 -8.863 1.00 89.06 86 ASP A CA 1
ATOM 716 C C . ASP A 1 86 ? 5.903 0.262 -10.382 1.00 89.06 86 ASP A C 1
ATOM 718 O O . ASP A 1 86 ? 7.008 0.155 -10.911 1.00 89.06 86 ASP A O 1
ATOM 722 N N . GLN A 1 87 ? 4.777 0.324 -11.104 1.00 89.38 87 GLN A N 1
ATOM 723 C CA . GLN A 1 87 ? 4.748 0.275 -12.569 1.00 89.38 87 GLN A CA 1
ATOM 724 C C . GLN A 1 87 ? 5.540 1.420 -13.203 1.00 89.38 87 GLN A C 1
ATOM 726 O O . GLN A 1 87 ? 6.345 1.190 -14.104 1.00 89.38 87 GLN A O 1
ATOM 731 N N . ARG A 1 88 ? 5.347 2.658 -12.731 1.00 90.12 88 ARG A N 1
ATOM 732 C CA . ARG A 1 88 ? 6.086 3.823 -13.244 1.00 90.12 88 ARG A CA 1
ATOM 733 C C . ARG A 1 88 ? 7.586 3.678 -13.025 1.00 90.12 88 ARG A C 1
ATOM 735 O O . ARG A 1 88 ? 8.348 3.921 -13.955 1.00 90.12 88 ARG A O 1
ATOM 742 N N . ILE A 1 89 ? 8.004 3.272 -11.827 1.00 90.25 89 ILE A N 1
ATOM 743 C CA . ILE A 1 89 ? 9.420 3.064 -11.509 1.00 90.25 89 ILE A CA 1
ATOM 744 C C . ILE A 1 89 ? 10.006 1.956 -12.384 1.00 90.25 89 ILE A C 1
ATOM 746 O O . ILE A 1 89 ? 11.064 2.156 -12.972 1.00 90.25 89 ILE A O 1
ATOM 750 N N . ALA A 1 90 ? 9.310 0.829 -12.541 1.00 89.88 90 ALA A N 1
ATOM 751 C CA . ALA A 1 90 ? 9.780 -0.260 -13.389 1.00 89.88 90 ALA A CA 1
ATOM 752 C C . ALA A 1 90 ? 9.956 0.170 -14.851 1.00 89.88 90 ALA A C 1
ATOM 754 O O . ALA A 1 90 ? 10.976 -0.157 -15.453 1.00 89.88 90 ALA A O 1
ATOM 755 N N . ILE A 1 91 ? 9.008 0.932 -15.406 1.00 89.62 91 ILE A N 1
ATOM 756 C CA . ILE A 1 91 ? 9.117 1.488 -16.762 1.00 89.62 91 ILE A CA 1
ATOM 757 C C . ILE A 1 91 ? 10.348 2.393 -16.865 1.00 89.62 91 ILE A C 1
ATOM 759 O O . ILE A 1 91 ? 11.166 2.191 -17.754 1.00 89.62 91 ILE A O 1
ATOM 763 N N . VAL A 1 92 ? 10.519 3.341 -15.936 1.00 90.31 92 VAL A N 1
ATOM 764 C CA . VAL A 1 92 ? 11.662 4.272 -15.941 1.00 90.31 92 VAL A CA 1
ATOM 765 C C . VAL A 1 92 ? 12.993 3.524 -15.846 1.00 90.31 92 VAL A C 1
ATOM 767 O O . VAL A 1 92 ? 13.889 3.780 -16.644 1.00 90.31 92 VAL A O 1
ATOM 770 N N . CYS A 1 93 ? 13.123 2.567 -14.924 1.00 89.00 93 CYS A N 1
ATOM 771 C CA . CYS A 1 93 ? 14.347 1.782 -14.772 1.00 89.00 93 CYS A CA 1
ATOM 772 C C . CYS A 1 93 ? 14.662 0.945 -16.021 1.00 89.00 93 CYS A C 1
ATOM 774 O O . CYS A 1 93 ? 15.817 0.870 -16.430 1.00 89.00 93 CYS A O 1
ATOM 776 N N . ARG A 1 94 ? 13.651 0.322 -16.640 1.00 89.75 94 ARG A N 1
ATOM 777 C CA . ARG A 1 94 ? 13.836 -0.488 -17.857 1.00 89.75 94 ARG A CA 1
ATOM 778 C C . ARG A 1 94 ? 14.231 0.374 -19.051 1.00 89.75 94 ARG A C 1
ATOM 780 O O . ARG A 1 94 ? 15.156 0.003 -19.765 1.00 89.75 94 ARG A O 1
ATOM 787 N N . SER A 1 95 ? 13.566 1.513 -19.245 1.00 87.69 95 SER A N 1
ATOM 788 C CA . SER A 1 95 ? 13.919 2.464 -20.302 1.00 87.69 95 SER A CA 1
ATOM 789 C C . SER A 1 95 ? 15.343 2.985 -20.124 1.00 87.69 95 SER A C 1
ATOM 791 O O . SER A 1 95 ? 16.114 2.933 -21.075 1.00 87.69 95 SER A O 1
ATOM 793 N N . GLY A 1 96 ? 15.725 3.375 -18.902 1.00 88.25 96 GLY A N 1
ATOM 794 C CA . GLY A 1 96 ? 17.089 3.820 -18.606 1.00 88.25 96 GLY A CA 1
ATOM 795 C C . GLY A 1 96 ? 18.139 2.748 -18.904 1.00 88.25 96 GLY A C 1
ATOM 796 O O . GLY A 1 96 ? 19.166 3.043 -19.499 1.00 88.25 96 GLY A O 1
ATOM 797 N N . HIS A 1 97 ? 17.857 1.479 -18.597 1.00 89.31 97 HIS A N 1
ATOM 798 C CA . HIS A 1 97 ? 18.781 0.394 -18.934 1.00 89.31 97 HIS A CA 1
ATOM 799 C C . HIS A 1 97 ? 18.948 0.195 -20.450 1.00 89.31 97 HIS A C 1
ATOM 801 O O . HIS A 1 97 ? 20.035 -0.125 -20.926 1.00 89.31 97 HIS A O 1
ATOM 807 N N . ILE A 1 98 ? 17.879 0.386 -21.230 1.00 88.44 98 ILE A N 1
ATOM 808 C CA . ILE A 1 98 ? 17.954 0.323 -22.695 1.00 88.44 98 ILE A CA 1
ATOM 809 C C . ILE A 1 98 ? 18.754 1.506 -23.242 1.00 88.44 98 ILE A C 1
ATOM 811 O O . ILE A 1 98 ? 19.563 1.302 -24.142 1.00 88.44 98 ILE A O 1
ATOM 815 N N . GLU A 1 99 ? 18.568 2.708 -22.697 1.00 88.94 99 GLU A N 1
ATOM 816 C CA . GLU A 1 99 ? 19.361 3.893 -23.049 1.00 88.94 99 GLU A CA 1
ATOM 817 C C . GLU A 1 99 ? 20.855 3.674 -22.756 1.00 88.94 99 GLU A C 1
ATOM 819 O O . GLU A 1 99 ? 21.688 3.884 -23.634 1.00 88.94 99 GLU A O 1
ATOM 824 N N . GLU A 1 100 ? 21.202 3.132 -21.585 1.00 90.31 100 GLU A N 1
ATOM 825 C CA . GLU A 1 100 ? 22.588 2.778 -21.243 1.00 90.31 100 GLU A CA 1
ATOM 826 C C . GLU A 1 100 ? 23.197 1.778 -22.242 1.00 90.31 100 GLU A C 1
ATOM 828 O O . GLU A 1 100 ? 24.327 1.946 -22.707 1.00 90.31 100 GLU A O 1
ATOM 833 N N . LEU A 1 101 ? 22.453 0.723 -22.598 1.00 89.19 101 LEU A N 1
ATOM 834 C CA . LEU A 1 101 ? 22.905 -0.265 -23.582 1.00 89.19 101 LEU A CA 1
ATOM 835 C C . LEU A 1 101 ? 23.035 0.341 -24.982 1.00 89.19 101 LEU A C 1
ATOM 837 O O . LEU A 1 101 ? 23.975 0.010 -25.709 1.00 89.19 101 LEU A O 1
ATOM 841 N N . TYR A 1 102 ? 22.108 1.219 -25.354 1.00 89.44 102 TYR A N 1
ATOM 842 C CA . TYR A 1 102 ? 22.128 1.937 -26.619 1.00 89.44 102 TYR A CA 1
ATOM 843 C C . TYR A 1 102 ? 23.389 2.787 -26.746 1.00 89.44 102 TYR A C 1
ATOM 845 O O . TYR A 1 102 ? 24.092 2.663 -27.748 1.00 89.44 102 TYR A O 1
ATOM 853 N N . ASP A 1 103 ? 23.729 3.565 -25.718 1.00 88.44 103 ASP A N 1
ATOM 854 C CA . ASP A 1 103 ? 24.928 4.403 -25.711 1.00 88.44 103 ASP A CA 1
ATOM 855 C C . ASP A 1 103 ? 26.206 3.563 -25.840 1.00 88.44 103 ASP A C 1
ATOM 857 O O . ASP A 1 103 ? 27.098 3.886 -26.631 1.00 88.44 103 ASP A O 1
ATOM 861 N N . VAL A 1 104 ? 26.280 2.428 -25.133 1.00 90.50 104 VAL A N 1
ATOM 862 C CA . VAL A 1 104 ? 27.411 1.488 -25.232 1.00 90.50 104 VAL A CA 1
ATOM 863 C C . VAL A 1 104 ? 27.555 0.912 -26.642 1.00 90.50 104 VAL A C 1
ATOM 865 O O . VAL A 1 104 ? 28.681 0.750 -27.123 1.00 90.50 104 VAL A O 1
ATOM 868 N N . ILE A 1 105 ? 26.445 0.570 -27.303 1.00 87.31 105 ILE A N 1
ATOM 869 C CA . ILE A 1 105 ? 26.458 0.045 -28.674 1.00 87.3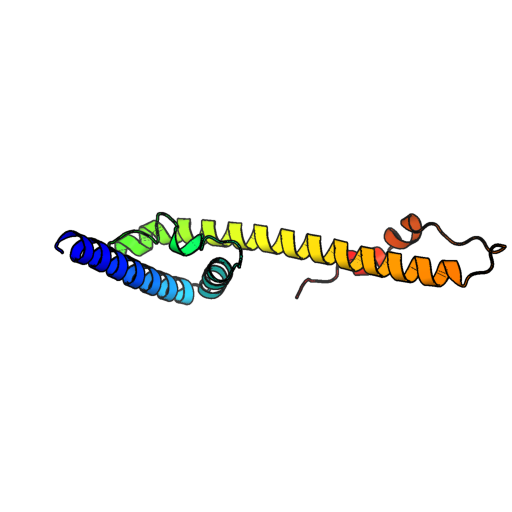1 105 ILE A CA 1
ATOM 870 C C . ILE A 1 105 ? 26.844 1.150 -29.654 1.00 87.31 105 ILE A C 1
ATOM 872 O O . ILE A 1 105 ? 27.704 0.927 -30.507 1.00 87.31 105 ILE A O 1
ATOM 876 N N . LEU A 1 106 ? 26.270 2.344 -29.512 1.00 86.12 106 LEU A N 1
ATOM 877 C CA . LEU A 1 106 ? 26.554 3.482 -30.376 1.00 86.12 106 LEU A CA 1
ATOM 878 C C . LEU A 1 106 ? 28.040 3.860 -30.326 1.00 86.12 106 LEU A C 1
ATOM 880 O O . LEU A 1 106 ? 28.657 4.016 -31.374 1.00 86.12 106 LEU A O 1
ATOM 884 N N . CYS A 1 107 ? 28.652 3.879 -29.135 1.00 84.94 107 CYS A N 1
ATOM 885 C CA . CYS A 1 107 ? 30.088 4.143 -28.961 1.00 84.94 107 CYS A CA 1
ATOM 886 C C . CYS A 1 107 ? 31.000 3.120 -29.661 1.00 84.94 107 CYS A C 1
ATOM 888 O O . CYS A 1 107 ? 32.165 3.410 -29.926 1.00 84.94 107 CYS A O 1
ATOM 890 N N . LYS A 1 108 ? 30.499 1.908 -29.922 1.00 85.25 108 LYS A N 1
ATOM 891 C CA . LYS A 1 108 ? 31.239 0.813 -30.571 1.00 85.25 108 LYS A CA 1
ATOM 892 C C . LYS A 1 108 ? 30.886 0.643 -32.048 1.00 85.25 108 LYS A C 1
ATOM 894 O O . LYS A 1 108 ? 31.50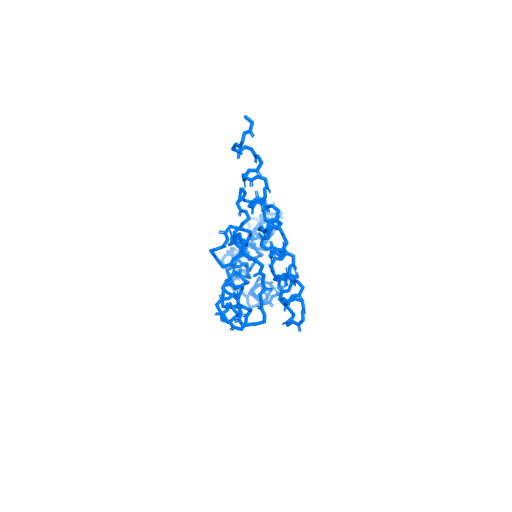5 -0.179 -32.723 1.00 85.25 108 LYS A O 1
ATOM 899 N N . THR A 1 109 ? 29.879 1.362 -32.536 1.00 83.12 109 THR A N 1
ATOM 900 C CA . THR A 1 109 ? 29.377 1.218 -33.902 1.00 83.12 109 THR A CA 1
ATOM 901 C C . THR A 1 109 ? 30.136 2.151 -34.838 1.00 83.12 109 THR A C 1
ATOM 903 O O . THR A 1 109 ? 30.464 3.282 -34.490 1.00 83.12 109 THR A O 1
ATOM 906 N N . ASP A 1 110 ? 30.433 1.659 -36.039 1.00 79.44 110 ASP A N 1
ATOM 907 C CA . ASP A 1 110 ? 31.049 2.455 -37.097 1.00 79.44 110 ASP A CA 1
ATOM 908 C C . ASP A 1 110 ? 30.128 3.621 -37.485 1.00 79.44 110 ASP A C 1
ATOM 910 O O . ASP A 1 110 ? 28.977 3.410 -37.870 1.00 79.44 110 ASP A O 1
ATOM 914 N N . VAL A 1 111 ? 30.659 4.842 -37.412 1.00 71.25 111 VAL A N 1
ATOM 915 C CA . VAL A 1 111 ? 29.961 6.107 -37.689 1.00 71.25 111 VAL A CA 1
ATOM 916 C C . VAL A 1 111 ? 29.380 6.166 -39.107 1.00 71.25 111 VAL A C 1
ATOM 918 O O . VAL A 1 111 ? 28.472 6.948 -39.371 1.00 71.25 111 VAL A O 1
ATOM 921 N N . GLN A 1 112 ? 29.895 5.342 -40.025 1.00 74.75 112 GLN A N 1
ATOM 922 C CA . GLN A 1 112 ? 29.425 5.258 -41.410 1.00 74.75 112 GLN A CA 1
ATOM 923 C C . GLN A 1 112 ? 28.170 4.387 -41.582 1.00 74.75 112 GLN A C 1
ATOM 925 O O . GLN A 1 112 ? 27.571 4.384 -42.658 1.00 74.75 112 GLN A O 1
ATOM 930 N N . LYS A 1 113 ? 27.752 3.635 -40.553 1.00 76.81 113 LYS A N 1
ATOM 931 C CA . LYS A 1 113 ? 26.537 2.813 -40.606 1.00 76.81 113 LYS A CA 1
ATOM 932 C C . LYS A 1 113 ? 25.372 3.543 -39.938 1.00 76.81 113 LYS A C 1
ATOM 934 O O . LYS A 1 113 ? 25.482 3.902 -38.768 1.00 76.81 113 LYS A O 1
ATOM 939 N N . PRO A 1 114 ? 24.233 3.722 -40.632 1.00 76.75 114 PRO A N 1
ATOM 940 C CA . PRO A 1 114 ? 23.056 4.309 -40.015 1.00 76.75 114 PRO A CA 1
ATOM 941 C C . PRO A 1 114 ? 22.576 3.403 -38.879 1.00 76.75 114 PRO A C 1
ATOM 943 O O . PRO A 1 114 ? 22.310 2.217 -39.081 1.00 76.75 114 PRO A O 1
ATOM 946 N N . PHE A 1 115 ? 22.483 3.978 -37.685 1.00 80.38 115 PHE A N 1
ATOM 947 C CA . PHE A 1 115 ? 21.945 3.325 -36.501 1.00 80.38 115 PHE A CA 1
ATOM 948 C C . PHE A 1 115 ? 20.5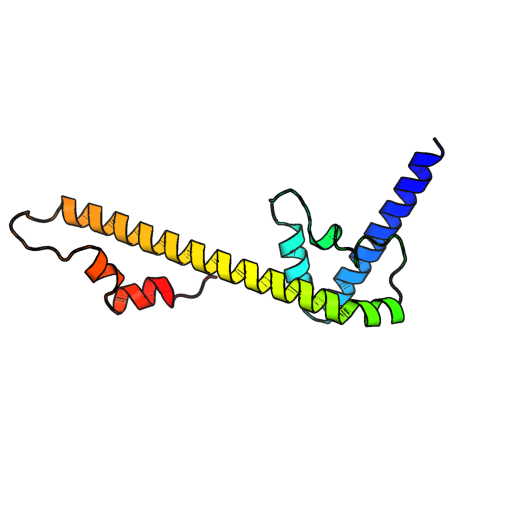79 3.940 -36.176 1.00 80.38 115 PHE A C 1
ATOM 950 O O . PHE A 1 115 ? 20.436 5.163 -36.280 1.00 80.38 115 PHE A O 1
ATOM 957 N N . PRO A 1 116 ? 19.557 3.131 -35.845 1.00 85.62 116 PRO A N 1
ATOM 958 C CA . PRO A 1 116 ? 18.225 3.655 -35.582 1.00 85.62 116 PRO A CA 1
ATOM 959 C C . PRO A 1 116 ? 18.234 4.565 -34.345 1.00 85.62 116 PRO A C 1
ATOM 961 O O . PRO A 1 116 ? 18.906 4.235 -33.369 1.00 85.62 116 PRO A O 1
ATOM 964 N N . PRO A 1 117 ? 17.473 5.672 -34.347 1.00 86.19 117 PRO A N 1
ATOM 965 C CA . PRO A 1 117 ? 17.257 6.491 -33.162 1.00 86.19 117 PRO A CA 1
ATOM 966 C C . PRO A 1 117 ? 16.730 5.670 -31.981 1.00 86.19 117 PRO A C 1
ATOM 968 O O . PRO A 1 117 ? 15.913 4.764 -32.152 1.00 86.19 117 PRO A O 1
ATOM 971 N N . ILE A 1 118 ? 17.107 6.057 -30.760 1.00 83.94 118 ILE A N 1
ATOM 972 C CA . ILE A 1 118 ? 16.640 5.400 -29.529 1.00 83.94 118 ILE A CA 1
ATOM 973 C C . ILE A 1 118 ? 15.107 5.331 -29.434 1.00 83.94 118 ILE A C 1
ATOM 975 O O . ILE A 1 118 ? 14.560 4.328 -28.982 1.00 83.94 118 ILE A O 1
ATOM 979 N N . GLY A 1 119 ? 14.398 6.350 -29.932 1.00 82.94 119 GLY A N 1
ATOM 980 C CA . GLY A 1 119 ? 12.936 6.350 -29.987 1.00 82.94 119 GLY A CA 1
ATOM 981 C C . GLY A 1 119 ? 12.377 5.171 -30.788 1.00 82.94 119 GLY A C 1
ATOM 982 O O . GLY A 1 119 ? 11.478 4.481 -30.311 1.00 82.94 119 GLY A O 1
ATOM 983 N N . ASP A 1 120 ? 12.955 4.875 -31.954 1.00 88.06 120 ASP A N 1
ATOM 984 C CA . ASP A 1 120 ? 12.505 3.769 -3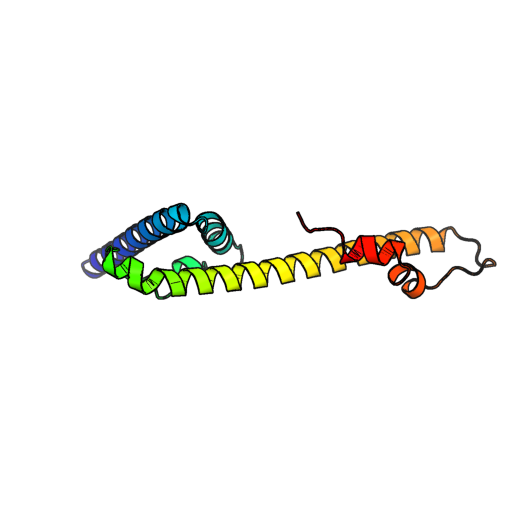2.805 1.00 88.06 120 ASP A CA 1
ATOM 985 C C . ASP A 1 120 ? 12.702 2.417 -32.111 1.00 88.06 120 ASP A C 1
ATOM 987 O O . ASP A 1 120 ? 11.859 1.529 -32.225 1.00 88.06 120 ASP A O 1
ATOM 991 N N . ILE A 1 121 ? 13.774 2.277 -31.326 1.00 84.94 121 ILE A N 1
ATOM 992 C CA . ILE A 1 121 ? 14.044 1.077 -30.527 1.00 84.94 121 ILE A CA 1
ATOM 993 C C . ILE A 1 121 ? 13.032 0.951 -29.386 1.00 84.94 121 ILE A C 1
ATOM 995 O O . ILE A 1 121 ? 12.427 -0.107 -29.235 1.00 84.94 121 ILE A O 1
ATOM 999 N N . LEU A 1 122 ? 12.793 2.017 -28.616 1.00 82.25 122 LEU A N 1
ATOM 1000 C CA . LEU A 1 122 ? 11.864 1.994 -27.478 1.00 82.25 122 LEU A CA 1
ATOM 1001 C C . LEU A 1 122 ? 10.416 1.694 -27.900 1.00 82.25 122 LEU A C 1
ATOM 1003 O O . LEU A 1 122 ? 9.692 1.008 -27.176 1.00 82.25 122 LEU A O 1
ATOM 1007 N N . TYR A 1 123 ? 9.992 2.178 -29.072 1.00 82.94 123 TYR A N 1
ATOM 1008 C CA . TYR A 1 123 ? 8.638 1.954 -29.590 1.00 82.94 123 TYR A CA 1
ATOM 1009 C C . TYR A 1 123 ? 8.494 0.696 -30.452 1.00 82.94 123 TYR A C 1
ATOM 1011 O O . TYR A 1 123 ? 7.365 0.295 -30.751 1.00 82.94 123 TYR A O 1
ATOM 1019 N N . HIS A 1 124 ? 9.594 0.033 -30.812 1.00 88.62 124 HIS A N 1
ATOM 1020 C CA . HIS A 1 124 ? 9.539 -1.243 -31.510 1.00 88.62 124 HIS A CA 1
ATOM 1021 C C . HIS A 1 124 ? 8.867 -2.313 -30.631 1.00 88.62 124 HIS A C 1
ATOM 1023 O O . HIS A 1 124 ? 9.133 -2.421 -29.432 1.00 88.62 124 HIS A O 1
ATOM 1029 N N . GLN A 1 125 ? 8.003 -3.139 -31.235 1.00 85.12 125 GLN A N 1
ATOM 1030 C CA . GLN A 1 125 ? 7.090 -4.057 -30.530 1.00 85.12 125 GLN A CA 1
ATOM 1031 C C . GLN A 1 125 ? 7.765 -4.934 -29.461 1.00 85.12 125 GLN A C 1
ATOM 1033 O O . GLN A 1 125 ? 7.197 -5.177 -28.400 1.00 85.12 125 GLN A O 1
ATOM 1038 N N . VAL A 1 126 ? 8.999 -5.371 -29.728 1.00 83.88 126 VAL A N 1
ATOM 1039 C CA . VAL A 1 126 ? 9.775 -6.250 -28.841 1.00 83.88 126 VAL A CA 1
ATOM 1040 C C . VAL A 1 126 ? 10.149 -5.531 -27.543 1.00 83.88 126 VAL A C 1
ATOM 1042 O O . VAL A 1 126 ? 9.970 -6.078 -26.457 1.00 83.88 126 VAL A O 1
ATOM 1045 N N . PHE A 1 127 ? 10.627 -4.291 -27.643 1.00 83.44 127 PHE A N 1
ATOM 1046 C CA . PHE A 1 127 ? 11.026 -3.504 -26.479 1.00 83.44 127 PHE A CA 1
ATOM 1047 C C . PHE A 1 127 ? 9.815 -2.933 -25.757 1.00 83.44 127 PHE A C 1
ATOM 1049 O O . PHE A 1 127 ? 9.801 -2.899 -24.532 1.00 83.44 127 PHE A O 1
ATOM 1056 N N . ARG A 1 128 ? 8.751 -2.589 -26.487 1.00 84.44 128 ARG A N 1
ATOM 1057 C CA . ARG A 1 128 ? 7.485 -2.184 -25.877 1.00 84.44 128 ARG A CA 1
ATOM 1058 C C . ARG A 1 128 ? 6.931 -3.279 -24.960 1.00 84.44 128 ARG A C 1
ATOM 1060 O O . ARG A 1 128 ? 6.624 -2.994 -23.805 1.00 84.44 128 ARG A O 1
ATOM 1067 N N . ALA A 1 129 ? 6.874 -4.525 -25.431 1.00 84.38 129 ALA A N 1
ATOM 1068 C CA . ALA A 1 129 ? 6.430 -5.644 -24.603 1.00 84.38 129 ALA A CA 1
ATOM 1069 C C . ALA A 1 129 ? 7.341 -5.847 -23.377 1.00 84.38 129 ALA A C 1
ATOM 1071 O O . ALA A 1 129 ? 6.869 -6.041 -22.259 1.00 84.38 129 ALA A O 1
ATOM 1072 N N . LEU A 1 130 ? 8.658 -5.712 -23.559 1.00 84.44 130 LEU A N 1
ATOM 1073 C CA . LEU A 1 130 ? 9.625 -5.819 -22.466 1.00 84.44 130 LEU A CA 1
ATOM 1074 C C . LEU A 1 130 ? 9.447 -4.718 -21.401 1.00 84.44 130 LEU A C 1
ATOM 1076 O O . LEU A 1 130 ? 9.455 -5.013 -20.204 1.00 84.44 130 LEU A O 1
ATOM 1080 N N . ILE A 1 131 ? 9.281 -3.462 -21.822 1.00 83.56 131 ILE A N 1
ATOM 1081 C CA . ILE A 1 131 ? 9.199 -2.291 -20.940 1.00 83.56 131 ILE A CA 1
ATOM 1082 C C . ILE A 1 131 ? 7.850 -2.251 -20.216 1.00 83.56 131 ILE A C 1
ATOM 1084 O O . ILE A 1 131 ? 7.826 -2.103 -18.990 1.00 83.56 131 ILE A O 1
ATOM 1088 N N . TYR A 1 132 ? 6.746 -2.394 -20.955 1.00 81.38 132 TYR A N 1
ATOM 1089 C CA . TYR A 1 132 ? 5.397 -2.110 -20.460 1.00 81.38 132 TYR A CA 1
ATOM 1090 C C . TYR A 1 132 ? 4.632 -3.352 -19.995 1.00 81.38 132 TYR A C 1
ATOM 1092 O O . TYR A 1 132 ? 3.906 -3.263 -19.006 1.00 81.38 132 TYR A O 1
ATOM 1100 N N . ASP A 1 133 ? 4.818 -4.504 -20.645 1.00 79.62 133 ASP A N 1
ATOM 1101 C CA . ASP A 1 133 ? 3.972 -5.684 -20.401 1.00 79.62 133 ASP A CA 1
ATOM 1102 C C . ASP A 1 133 ? 4.584 -6.659 -19.383 1.00 79.62 133 ASP A C 1
ATOM 1104 O O . ASP A 1 133 ? 3.903 -7.558 -18.889 1.00 79.62 133 ASP A O 1
ATOM 1108 N N . THR A 1 134 ? 5.856 -6.473 -19.009 1.00 78.38 134 THR A N 1
AT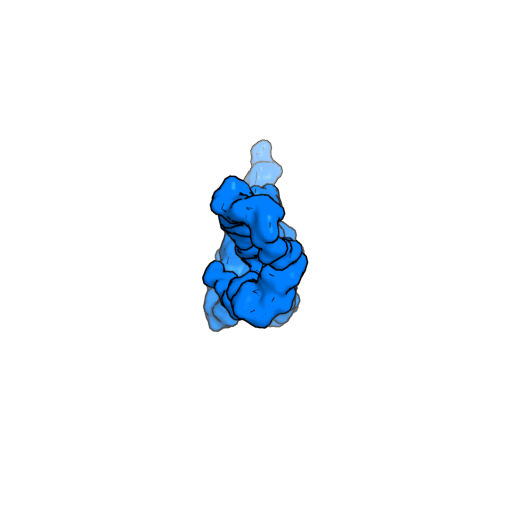OM 1109 C CA . THR A 1 134 ? 6.508 -7.296 -17.982 1.00 78.38 134 THR A CA 1
ATOM 1110 C C . THR A 1 134 ? 5.967 -6.944 -16.586 1.00 78.38 134 THR A C 1
ATOM 1112 O O . THR A 1 134 ? 6.213 -5.824 -16.109 1.00 78.38 134 THR A O 1
ATOM 1115 N N . PRO A 1 135 ? 5.311 -7.883 -15.874 1.00 70.44 135 PRO A N 1
ATOM 1116 C CA . PRO A 1 135 ? 4.762 -7.629 -14.544 1.00 70.44 135 PRO A CA 1
ATOM 1117 C C . PRO A 1 135 ? 5.835 -7.163 -13.553 1.00 70.44 135 PRO A C 1
ATOM 1119 O O . PRO A 1 135 ? 6.971 -7.644 -13.569 1.00 70.44 135 PRO A O 1
ATOM 1122 N N . CYS A 1 136 ? 5.478 -6.222 -12.680 1.00 64.00 136 CYS A N 1
ATOM 1123 C CA . CYS A 1 136 ? 6.303 -5.873 -11.522 1.00 64.00 136 CYS A CA 1
ATOM 1124 C C . CYS A 1 136 ? 6.099 -6.959 -10.454 1.00 64.00 136 CYS A C 1
ATOM 1126 O O . CYS A 1 136 ? 4.950 -7.271 -10.139 1.00 64.00 136 CYS A O 1
ATOM 1128 N N . LYS A 1 137 ? 7.187 -7.576 -9.977 1.00 54.41 137 LYS A N 1
ATOM 1129 C CA . LYS A 1 137 ? 7.151 -8.594 -8.913 1.00 54.41 137 LYS A CA 1
ATOM 1130 C C . LYS A 1 137 ? 6.964 -7.958 -7.543 1.00 54.41 137 LYS A C 1
ATOM 1132 O O . LYS A 1 137 ? 7.567 -6.885 -7.329 1.00 54.41 137 LYS A O 1
#